Protein AF-A0A0J8GTL9-F1 (afdb_monomer)

Structure (mmCIF, N/CA/C/O backbone):
data_AF-A0A0J8GTL9-F1
#
_entry.id   AF-A0A0J8GTL9-F1
#
loop_
_atom_site.group_PDB
_atom_site.id
_atom_site.type_symbol
_atom_site.label_atom_id
_atom_site.label_alt_id
_atom_site.label_comp_id
_atom_site.label_asym_id
_atom_site.label_entity_id
_atom_site.label_seq_id
_atom_site.pdbx_PDB_ins_code
_atom_site.Cartn_x
_atom_site.Cartn_y
_atom_site.Cartn_z
_atom_site.occupancy
_atom_site.B_iso_or_equiv
_atom_site.auth_seq_id
_atom_site.auth_comp_id
_atom_site.auth_asym_id
_atom_site.auth_atom_id
_atom_site.pdbx_PDB_model_num
ATOM 1 N N . MET A 1 1 ? 1.901 17.780 -1.922 1.00 57.28 1 MET A N 1
ATOM 2 C CA . MET A 1 1 ? 1.366 17.974 -3.283 1.00 57.28 1 MET A CA 1
ATOM 3 C C . MET A 1 1 ? 2.260 17.169 -4.207 1.00 57.28 1 MET A C 1
ATOM 5 O O . MET A 1 1 ? 3.467 17.187 -4.002 1.00 57.28 1 MET A O 1
ATOM 9 N N . LEU A 1 2 ? 1.683 16.348 -5.083 1.00 71.12 2 LEU A N 1
ATOM 10 C CA . LEU A 1 2 ? 2.435 15.637 -6.118 1.00 71.12 2 LEU A CA 1
ATOM 11 C C . LEU A 1 2 ? 2.251 16.436 -7.405 1.00 71.12 2 LEU A C 1
ATOM 13 O O . LEU A 1 2 ? 1.396 16.102 -8.219 1.00 71.12 2 LEU A O 1
ATOM 17 N N . ASP A 1 3 ? 3.004 17.523 -7.543 1.00 82.00 3 ASP A N 1
ATOM 18 C CA . ASP A 1 3 ? 3.075 18.315 -8.773 1.00 82.00 3 ASP A CA 1
ATOM 19 C C . ASP A 1 3 ? 3.922 17.559 -9.807 1.00 82.00 3 ASP A C 1
ATOM 21 O O . ASP A 1 3 ? 5.001 17.996 -10.181 1.00 82.00 3 ASP A O 1
ATOM 25 N N . ILE A 1 4 ? 3.470 16.360 -10.190 1.00 87.81 4 ILE A N 1
ATOM 26 C CA . ILE A 1 4 ? 4.142 15.496 -11.162 1.00 87.81 4 ILE A CA 1
ATOM 27 C C . ILE A 1 4 ? 3.283 15.468 -12.425 1.00 87.81 4 ILE A C 1
ATOM 29 O O . ILE A 1 4 ? 2.184 14.905 -12.444 1.00 87.81 4 ILE A O 1
ATOM 33 N N . GLY A 1 5 ? 3.784 16.086 -13.486 1.00 92.75 5 GLY A N 1
ATOM 34 C CA . GLY A 1 5 ? 3.182 16.081 -14.808 1.00 92.75 5 GLY A CA 1
ATOM 35 C C . GLY A 1 5 ? 3.334 14.740 -15.528 1.00 92.75 5 GLY A C 1
ATOM 36 O O . GLY A 1 5 ? 4.133 13.875 -15.163 1.00 92.75 5 GLY A O 1
ATOM 37 N N . PHE A 1 6 ? 2.582 14.577 -16.620 1.00 94.06 6 PHE A N 1
ATOM 38 C CA . PHE A 1 6 ? 2.637 13.366 -17.447 1.00 94.06 6 PHE A CA 1
ATOM 39 C C . PHE A 1 6 ? 4.066 13.050 -17.923 1.00 94.06 6 PHE A C 1
ATOM 41 O O . PHE A 1 6 ? 4.502 11.903 -17.860 1.00 94.06 6 PHE A O 1
ATOM 48 N N . TRP A 1 7 ? 4.817 14.074 -18.338 1.00 95.62 7 TRP A N 1
ATOM 49 C CA . TRP A 1 7 ? 6.200 13.918 -18.794 1.00 95.62 7 TRP A CA 1
ATOM 50 C C . TRP A 1 7 ? 7.151 13.424 -17.701 1.00 95.62 7 TRP A C 1
ATOM 52 O O . TRP A 1 7 ? 7.999 12.574 -17.965 1.00 95.62 7 TRP A O 1
ATOM 62 N N . GLU A 1 8 ? 6.990 13.895 -16.467 1.00 93.81 8 GLU A N 1
ATOM 63 C CA . GLU A 1 8 ? 7.823 13.471 -15.340 1.00 93.81 8 GLU A CA 1
ATOM 64 C C . GLU A 1 8 ? 7.536 12.015 -14.958 1.00 93.81 8 GLU A C 1
ATOM 66 O O . GLU A 1 8 ? 8.470 11.248 -14.720 1.00 93.81 8 GLU A O 1
ATOM 71 N N . LEU A 1 9 ? 6.268 11.585 -15.006 1.00 94.00 9 LEU A N 1
ATOM 72 C CA . LEU A 1 9 ? 5.914 10.176 -14.812 1.00 94.00 9 LEU A CA 1
ATOM 73 C C . LEU A 1 9 ? 6.558 9.263 -15.858 1.00 94.00 9 LEU A C 1
ATOM 75 O O . LEU A 1 9 ? 7.035 8.184 -15.506 1.00 94.00 9 LEU A O 1
ATOM 79 N N . VAL A 1 10 ? 6.599 9.682 -17.125 1.00 95.38 10 VAL A N 1
ATOM 80 C CA . VAL A 1 10 ? 7.253 8.910 -18.193 1.00 95.38 10 VAL A CA 1
ATOM 81 C C . VAL A 1 10 ? 8.750 8.772 -17.922 1.00 95.38 10 VAL A C 1
ATOM 83 O O . VAL A 1 10 ? 9.282 7.668 -18.027 1.00 95.38 10 VAL A O 1
ATOM 86 N N . ILE A 1 11 ? 9.427 9.850 -17.516 1.00 95.81 11 ILE A N 1
ATOM 87 C CA . ILE A 1 11 ? 10.858 9.810 -17.174 1.00 95.81 11 ILE A CA 1
ATOM 88 C C . ILE A 1 11 ? 11.103 8.845 -16.009 1.00 95.81 11 ILE A C 1
ATOM 90 O O . ILE A 1 11 ? 11.976 7.979 -16.098 1.00 95.81 11 ILE A O 1
ATOM 94 N N . ILE A 1 12 ? 10.305 8.936 -14.942 1.00 93.75 12 ILE A N 1
ATOM 95 C CA . ILE A 1 12 ? 10.404 8.034 -13.787 1.00 93.75 12 ILE A CA 1
ATOM 96 C C . ILE A 1 12 ? 10.149 6.583 -14.208 1.00 93.75 12 ILE A C 1
ATOM 98 O O . ILE A 1 12 ? 10.871 5.688 -13.772 1.00 93.75 12 ILE A O 1
ATOM 102 N N . ALA A 1 13 ? 9.166 6.337 -15.078 1.00 93.25 13 ALA A N 1
ATOM 103 C CA . ALA A 1 13 ? 8.879 5.004 -15.594 1.00 93.25 13 ALA A CA 1
ATOM 104 C C . ALA A 1 13 ? 10.073 4.441 -16.373 1.00 93.25 13 ALA A C 1
ATOM 106 O O . ALA A 1 13 ? 10.480 3.312 -16.115 1.00 93.25 13 ALA A O 1
ATOM 107 N N . VAL A 1 14 ? 10.688 5.224 -17.261 1.00 95.62 14 VAL A N 1
ATOM 108 C CA . VAL A 1 14 ? 11.889 4.801 -17.998 1.00 95.62 14 VAL A CA 1
ATOM 109 C C . VAL A 1 14 ? 13.038 4.491 -17.039 1.00 95.62 14 VAL A C 1
ATOM 111 O O . VAL A 1 14 ? 13.643 3.426 -17.146 1.00 95.62 14 VAL A O 1
ATOM 114 N N . LEU A 1 15 ? 13.306 5.359 -16.060 1.00 95.25 15 LEU A N 1
ATOM 115 C CA . LEU A 1 15 ? 14.345 5.115 -15.055 1.00 95.25 15 LEU A CA 1
ATOM 116 C C . LEU A 1 15 ? 14.070 3.838 -14.254 1.00 95.25 15 LEU A C 1
ATOM 118 O O . LEU A 1 15 ? 14.971 3.021 -14.067 1.00 95.25 15 LEU A O 1
ATOM 122 N N . ALA A 1 16 ? 12.826 3.620 -13.832 1.00 93.81 16 ALA A N 1
ATOM 123 C CA . ALA A 1 16 ? 12.429 2.409 -13.127 1.00 93.81 16 ALA A CA 1
ATOM 124 C C . ALA A 1 16 ? 12.628 1.154 -13.992 1.00 93.81 16 ALA A C 1
ATOM 126 O O . ALA A 1 16 ? 13.102 0.137 -13.488 1.00 93.81 16 ALA A O 1
ATOM 127 N N . LEU A 1 17 ? 12.322 1.223 -15.293 1.00 94.81 17 LEU A N 1
ATOM 128 C CA . LEU A 1 17 ? 12.566 0.128 -16.235 1.00 94.81 17 LEU A CA 1
ATOM 129 C C . LEU A 1 17 ? 14.061 -0.151 -16.419 1.00 94.81 17 LEU A C 1
ATOM 131 O O . LEU A 1 17 ? 14.431 -1.313 -16.539 1.00 94.81 17 LEU A O 1
ATOM 135 N N . VAL A 1 18 ? 14.919 0.871 -16.419 1.00 95.38 18 VAL A N 1
ATOM 136 C CA . VAL A 1 18 ? 16.378 0.695 -16.543 1.00 95.38 18 VAL A CA 1
ATOM 137 C C . VAL A 1 18 ? 16.983 0.114 -15.263 1.00 95.38 18 VAL A C 1
ATOM 139 O O . VAL A 1 18 ? 17.784 -0.812 -15.332 1.00 95.38 18 VAL A O 1
ATOM 142 N N . VAL A 1 19 ? 16.593 0.630 -14.095 1.00 94.56 19 VAL A 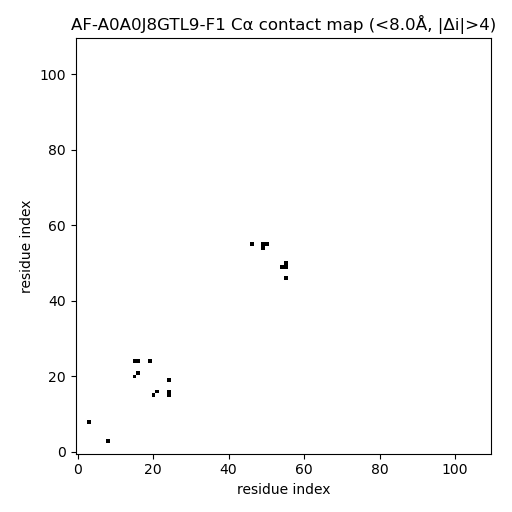N 1
ATOM 143 C CA . VAL A 1 19 ? 17.162 0.230 -12.796 1.00 94.56 19 VAL A CA 1
ATOM 144 C C . VAL A 1 19 ? 16.687 -1.157 -12.377 1.00 94.56 19 VAL A C 1
ATOM 146 O O . VAL A 1 19 ? 17.484 -2.001 -11.973 1.00 94.56 19 VAL A O 1
ATOM 149 N N . LEU A 1 20 ? 15.376 -1.388 -12.436 1.00 91.19 20 LEU A N 1
ATOM 150 C CA . LEU A 1 20 ? 14.769 -2.633 -11.973 1.00 91.19 20 LEU A CA 1
ATOM 151 C C . LEU A 1 20 ? 14.680 -3.670 -13.097 1.00 91.19 20 LEU A C 1
ATOM 153 O O . LEU A 1 20 ? 14.722 -4.869 -12.829 1.00 91.19 20 LEU A O 1
ATOM 157 N N . GLY A 1 21 ? 14.575 -3.224 -14.347 1.00 93.38 21 GLY A N 1
ATOM 158 C CA . GLY A 1 21 ? 14.318 -4.065 -15.509 1.00 93.38 21 GLY A CA 1
ATOM 159 C C . GLY A 1 21 ? 12.826 -4.098 -15.879 1.00 93.38 21 GLY A C 1
ATOM 160 O O . GLY A 1 21 ? 11.967 -4.150 -14.987 1.00 93.38 21 GLY A O 1
ATOM 161 N N . PRO A 1 22 ? 12.487 -4.148 -17.182 1.00 91.19 22 PRO A N 1
ATOM 162 C CA . PRO A 1 22 ? 11.101 -4.158 -17.657 1.00 91.19 22 PRO A CA 1
ATOM 163 C C . PRO A 1 22 ? 10.303 -5.383 -17.210 1.00 91.19 22 PRO A C 1
ATOM 165 O O . PRO A 1 22 ? 9.094 -5.297 -17.016 1.00 91.19 22 PRO A O 1
ATOM 168 N N . GLU A 1 23 ? 10.970 -6.511 -16.980 1.00 92.69 23 GLU A N 1
ATOM 169 C CA . GLU A 1 23 ? 10.317 -7.739 -16.520 1.00 92.69 23 GLU A CA 1
ATOM 170 C C . GLU A 1 23 ? 10.074 -7.753 -15.003 1.00 92.69 23 GLU A C 1
ATOM 172 O O . GLU A 1 23 ? 9.126 -8.376 -14.517 1.00 92.69 23 GLU A O 1
ATOM 177 N N . ARG A 1 24 ? 10.904 -7.043 -14.228 1.00 91.88 24 ARG A N 1
ATOM 178 C CA . ARG A 1 24 ? 10.871 -7.090 -12.758 1.00 91.88 24 ARG A CA 1
ATOM 179 C C . ARG A 1 24 ? 9.978 -6.015 -12.148 1.00 91.88 24 ARG A C 1
ATOM 181 O O . ARG A 1 24 ? 9.353 -6.282 -11.123 1.00 91.88 24 ARG A O 1
ATOM 188 N N . LEU A 1 25 ? 9.846 -4.854 -12.793 1.00 93.19 25 LEU A N 1
ATOM 189 C CA . LEU A 1 25 ? 8.917 -3.791 -12.388 1.00 93.19 25 LEU A CA 1
ATOM 190 C C . LEU A 1 25 ? 7.468 -4.293 -12.218 1.00 93.19 25 LEU A C 1
ATOM 192 O O . LEU A 1 25 ? 6.916 -4.133 -11.122 1.00 93.19 25 LEU A O 1
ATOM 196 N N . PRO A 1 26 ? 6.843 -4.964 -13.209 1.00 90.56 26 PRO A N 1
ATOM 197 C CA . PRO A 1 26 ? 5.475 -5.457 -13.055 1.00 90.56 26 PRO A CA 1
ATOM 198 C C . PRO A 1 26 ? 5.363 -6.540 -11.976 1.00 90.56 26 PRO A C 1
ATOM 200 O O . PRO A 1 26 ? 4.352 -6.609 -11.279 1.00 90.56 26 PRO A O 1
ATOM 203 N N . SER A 1 27 ? 6.394 -7.370 -11.797 1.00 93.19 27 SER A N 1
ATOM 204 C CA . SER A 1 27 ? 6.419 -8.396 -10.750 1.00 93.19 27 SER A CA 1
ATOM 205 C C . SER A 1 27 ? 6.480 -7.782 -9.342 1.00 93.19 27 SER A C 1
ATOM 207 O O . SER A 1 27 ? 5.715 -8.173 -8.454 1.00 93.19 27 SER A O 1
ATOM 209 N N . ALA A 1 28 ? 7.314 -6.756 -9.145 1.00 92.88 28 ALA A N 1
ATOM 210 C CA . ALA A 1 28 ? 7.423 -6.024 -7.883 1.00 92.88 28 ALA A CA 1
ATOM 211 C C . ALA A 1 28 ? 6.113 -5.300 -7.531 1.00 92.88 28 ALA A C 1
ATOM 213 O O . ALA A 1 28 ? 5.597 -5.458 -6.422 1.00 92.88 28 ALA A O 1
ATOM 214 N N . ALA A 1 29 ? 5.516 -4.595 -8.498 1.00 94.06 29 ALA A N 1
ATOM 215 C CA . ALA A 1 29 ? 4.222 -3.938 -8.322 1.00 94.06 29 ALA A CA 1
ATOM 216 C C . ALA A 1 29 ? 3.116 -4.938 -7.946 1.00 94.06 29 ALA A C 1
ATOM 218 O O . ALA A 1 29 ? 2.358 -4.699 -7.005 1.00 94.06 29 ALA A O 1
ATOM 219 N N . ARG A 1 30 ? 3.054 -6.096 -8.621 1.00 95.25 30 ARG A N 1
ATOM 220 C CA . ARG A 1 30 ? 2.101 -7.174 -8.295 1.00 95.25 30 ARG A CA 1
ATOM 221 C C . ARG A 1 30 ? 2.317 -7.735 -6.894 1.00 95.25 30 ARG A C 1
ATOM 223 O O . ARG A 1 30 ? 1.342 -8.013 -6.203 1.00 95.25 30 ARG A O 1
ATOM 230 N N . SER A 1 31 ? 3.568 -7.887 -6.471 1.00 95.12 31 SER A N 1
ATOM 231 C CA . SER A 1 31 ? 3.915 -8.422 -5.151 1.00 95.12 31 SER A CA 1
ATOM 232 C C . SER A 1 31 ? 3.458 -7.483 -4.036 1.00 95.12 31 SER A C 1
ATOM 234 O O . SER A 1 31 ? 2.761 -7.910 -3.116 1.00 95.12 31 SER A O 1
ATOM 236 N N . ILE A 1 32 ? 3.749 -6.187 -4.170 1.00 95.88 32 ILE A N 1
ATOM 237 C CA . ILE A 1 32 ? 3.286 -5.154 -3.233 1.00 95.88 32 ILE A CA 1
ATOM 238 C C . ILE A 1 32 ? 1.755 -5.084 -3.236 1.00 95.88 32 ILE A C 1
ATOM 240 O O . ILE A 1 32 ? 1.130 -5.115 -2.176 1.00 95.88 32 ILE A O 1
ATOM 244 N N . ALA A 1 33 ? 1.136 -5.063 -4.419 1.00 95.44 33 ALA A N 1
ATOM 245 C CA . ALA A 1 33 ? -0.317 -5.022 -4.551 1.00 95.44 33 ALA A CA 1
ATOM 246 C C . ALA A 1 33 ? -0.992 -6.241 -3.905 1.00 95.44 33 ALA A C 1
ATOM 248 O O . ALA A 1 33 ? -2.019 -6.089 -3.243 1.00 95.44 33 ALA A O 1
ATOM 249 N N . LYS A 1 34 ? -0.411 -7.439 -4.044 1.00 96.06 34 LYS A N 1
ATOM 250 C CA . LYS A 1 34 ? -0.901 -8.666 -3.403 1.00 96.06 34 LYS A CA 1
ATOM 251 C C . LYS A 1 34 ? -0.833 -8.553 -1.883 1.00 96.06 34 LYS A C 1
ATOM 253 O O . LYS A 1 34 ? -1.824 -8.844 -1.222 1.00 96.06 34 LYS A O 1
ATOM 258 N N . THR A 1 35 ? 0.281 -8.079 -1.330 1.00 95.94 35 THR A N 1
ATOM 259 C CA . THR A 1 35 ? 0.433 -7.885 0.121 1.00 95.94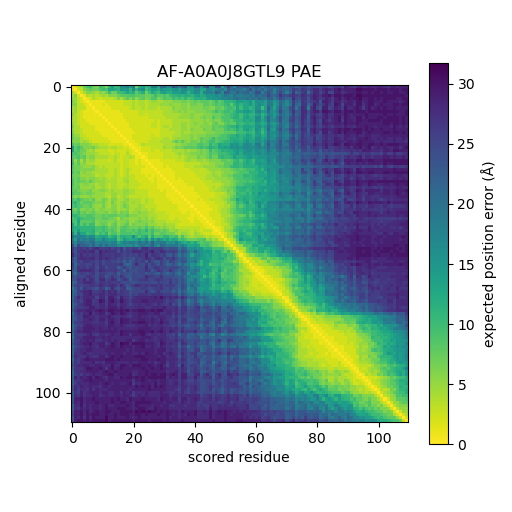 35 THR A CA 1
ATOM 260 C C . THR A 1 35 ? -0.574 -6.874 0.659 1.00 95.94 35 THR A C 1
ATOM 262 O O . THR A 1 35 ? -1.294 -7.175 1.609 1.00 95.94 35 THR A O 1
ATOM 265 N N . VAL A 1 36 ? -0.708 -5.711 0.014 1.00 96.38 36 VAL A N 1
ATOM 266 C CA . VAL A 1 36 ? -1.692 -4.688 0.407 1.00 96.38 36 VAL A CA 1
ATOM 267 C C . VAL A 1 36 ? -3.118 -5.227 0.298 1.00 96.38 36 VAL A C 1
ATOM 269 O O . VAL A 1 36 ? -3.937 -5.002 1.190 1.00 96.38 36 VAL A O 1
ATOM 272 N N . ARG A 1 37 ? -3.431 -5.972 -0.768 1.00 95.38 37 ARG A N 1
ATOM 273 C CA . ARG A 1 37 ? -4.756 -6.569 -0.957 1.00 95.38 37 ARG A CA 1
ATOM 274 C C . ARG A 1 37 ? -5.070 -7.611 0.110 1.00 95.38 37 ARG A C 1
ATOM 276 O O . ARG A 1 37 ? -6.176 -7.587 0.640 1.00 95.38 37 ARG A O 1
ATOM 283 N N . ASN A 1 38 ? -4.109 -8.464 0.448 1.00 95.00 38 ASN A N 1
ATOM 284 C CA . ASN A 1 38 ? -4.261 -9.465 1.497 1.00 95.00 38 ASN A CA 1
ATOM 285 C C . ASN A 1 38 ? -4.477 -8.796 2.857 1.00 95.00 38 ASN A C 1
ATOM 287 O O . ASN A 1 38 ? -5.437 -9.127 3.538 1.00 95.00 38 ASN A O 1
ATOM 291 N N . LEU A 1 39 ? -3.666 -7.794 3.210 1.00 94.94 39 LEU A N 1
ATOM 292 C CA . LEU A 1 39 ? -3.836 -7.028 4.450 1.00 94.94 39 LEU A CA 1
ATOM 293 C C . LEU A 1 39 ? -5.207 -6.346 4.515 1.00 94.94 39 LEU A C 1
ATOM 295 O O . LEU A 1 39 ? -5.888 -6.417 5.536 1.00 94.94 39 LEU A O 1
ATOM 299 N N . LYS A 1 40 ? -5.646 -5.731 3.411 1.00 93.50 40 LYS A N 1
ATOM 300 C CA . LYS A 1 40 ? -6.978 -5.122 3.309 1.00 93.50 40 LYS A CA 1
ATOM 301 C C . LYS A 1 40 ? -8.088 -6.160 3.483 1.00 93.50 40 LYS A C 1
ATOM 303 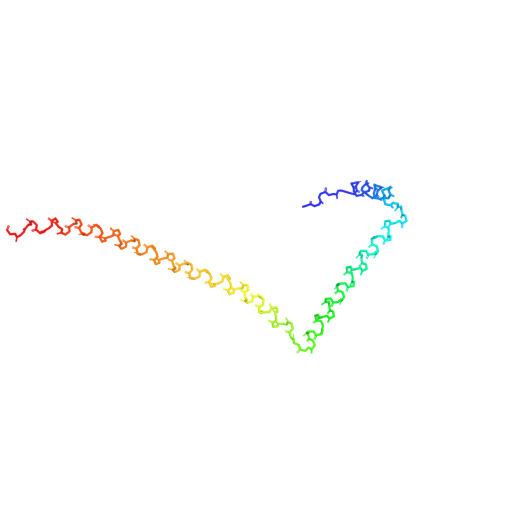O O . LYS A 1 40 ? -9.072 -5.880 4.159 1.00 93.50 40 LYS A O 1
ATOM 308 N N . GLN A 1 41 ? -7.943 -7.343 2.888 1.00 91.69 41 GLN A N 1
ATOM 309 C CA . GLN A 1 41 ? -8.916 -8.427 3.005 1.00 91.69 41 GLN A CA 1
ATOM 310 C C . GLN A 1 41 ? -8.965 -8.985 4.429 1.00 91.69 41 GLN A C 1
ATOM 312 O O . GLN A 1 41 ? -10.053 -9.114 4.976 1.00 91.69 41 GLN A O 1
ATOM 317 N N . THR A 1 42 ? -7.818 -9.215 5.066 1.00 90.75 42 THR A N 1
ATOM 318 C CA . THR A 1 42 ? -7.743 -9.623 6.474 1.00 90.75 42 THR A CA 1
ATOM 319 C C . THR A 1 42 ? -8.385 -8.578 7.384 1.00 90.75 42 THR A C 1
ATOM 321 O O . THR A 1 42 ? -9.223 -8.924 8.207 1.00 90.75 42 THR A O 1
ATOM 324 N N . ALA A 1 43 ? -8.089 -7.289 7.194 1.00 89.19 43 ALA A N 1
ATOM 325 C CA . ALA A 1 43 ? -8.725 -6.214 7.957 1.00 89.19 43 ALA A CA 1
ATOM 326 C C . ALA A 1 43 ? -10.249 -6.162 7.746 1.00 89.19 43 ALA A C 1
ATOM 328 O O . ALA A 1 43 ? -10.993 -5.877 8.682 1.00 89.19 43 ALA A O 1
ATOM 329 N N . ASN A 1 44 ? -10.725 -6.441 6.531 1.00 87.12 44 ASN A N 1
ATOM 330 C CA . ASN A 1 44 ? -12.154 -6.506 6.232 1.00 87.12 44 ASN A CA 1
ATOM 331 C C . ASN A 1 44 ? -12.827 -7.737 6.853 1.00 87.12 44 ASN A C 1
ATOM 333 O O . ASN A 1 44 ? -13.940 -7.609 7.349 1.00 87.12 44 ASN A O 1
ATOM 337 N N . ASN A 1 45 ? -12.162 -8.892 6.865 1.00 85.19 45 ASN A N 1
ATOM 338 C CA . ASN A 1 45 ? -12.677 -10.115 7.482 1.00 85.19 45 ASN A CA 1
ATOM 339 C C . ASN A 1 45 ? -12.758 -9.966 9.003 1.00 85.19 45 ASN A C 1
ATOM 341 O O . ASN A 1 45 ? -13.815 -10.207 9.565 1.00 85.19 45 ASN A O 1
ATOM 345 N N . LEU A 1 46 ? -11.714 -9.432 9.647 1.00 81.81 46 LEU A N 1
ATOM 346 C CA . LEU A 1 46 ? -11.734 -9.110 11.079 1.00 81.81 46 LEU A CA 1
ATOM 347 C C . LEU A 1 46 ? -12.846 -8.112 11.413 1.00 81.81 46 LEU A C 1
ATOM 349 O O . LEU A 1 46 ? -13.575 -8.298 12.378 1.00 81.81 46 LEU A O 1
ATOM 353 N N . LYS A 1 47 ? -13.033 -7.071 10.588 1.00 76.56 47 LYS A N 1
ATOM 354 C CA . LYS A 1 47 ? -14.184 -6.168 10.724 1.00 76.56 47 LYS A CA 1
ATOM 355 C C . LYS A 1 47 ? -15.507 -6.906 10.557 1.00 76.56 47 LYS A C 1
ATOM 357 O O . LYS A 1 47 ? -16.450 -6.561 11.251 1.00 76.56 47 LYS A O 1
ATOM 362 N N . SER A 1 48 ? -15.610 -7.848 9.626 1.00 78.75 48 SER A N 1
ATOM 363 C CA . SER A 1 48 ? -16.839 -8.600 9.362 1.00 78.75 48 SER A CA 1
ATOM 364 C C . SER A 1 48 ? -17.168 -9.574 10.491 1.00 78.75 48 SER A C 1
ATOM 366 O O . SER A 1 48 ? -18.326 -9.663 10.869 1.00 78.75 48 SER A O 1
ATOM 368 N N . GLU A 1 49 ? -16.171 -10.254 11.053 1.00 70.06 49 GLU A N 1
ATOM 369 C CA . GLU A 1 49 ? -16.302 -11.166 12.196 1.00 70.06 49 GLU A CA 1
ATOM 370 C C . GLU A 1 49 ? -16.625 -10.388 13.477 1.00 70.06 49 GLU A C 1
ATOM 372 O O . GLU A 1 49 ? -17.600 -10.700 14.155 1.00 70.06 49 GLU A O 1
ATOM 377 N N . LEU A 1 50 ? -15.925 -9.274 13.731 1.00 61.72 50 LEU A N 1
ATOM 378 C CA . LEU A 1 50 ? -16.280 -8.348 14.809 1.00 61.72 50 LEU A CA 1
ATOM 379 C C . LEU A 1 50 ? -17.683 -7.763 14.606 1.00 61.72 50 LEU A C 1
ATOM 381 O O . LEU A 1 50 ? -18.412 -7.615 15.569 1.00 61.72 50 LEU A O 1
ATOM 385 N N . ASN A 1 51 ? -18.115 -7.479 13.374 1.00 63.88 51 ASN A N 1
ATOM 386 C CA . ASN A 1 51 ? -19.489 -7.039 13.098 1.00 63.88 51 ASN A CA 1
ATOM 387 C C . ASN A 1 51 ? -20.538 -8.139 13.280 1.00 63.88 51 ASN A C 1
ATOM 389 O O . ASN A 1 51 ? -21.692 -7.816 13.558 1.00 63.88 51 ASN A O 1
ATOM 393 N N . HIS A 1 52 ? -20.164 -9.403 13.084 1.00 62.41 52 HIS A N 1
ATOM 394 C CA . HIS A 1 52 ? -21.084 -10.529 13.183 1.00 62.41 52 HIS A CA 1
ATOM 395 C C . HIS A 1 52 ? -21.375 -10.911 14.641 1.00 62.41 52 HIS A C 1
ATOM 397 O O . HIS A 1 52 ? -22.437 -11.464 14.906 1.00 62.41 52 HIS A O 1
ATOM 403 N N . GLU A 1 53 ? -20.500 -10.538 15.584 1.00 56.31 53 GLU A N 1
ATOM 404 C CA . GLU A 1 53 ? -20.666 -10.861 17.010 1.00 56.31 53 GLU A CA 1
ATOM 405 C C . GLU A 1 53 ? -20.714 -9.623 17.936 1.00 56.31 53 GLU A C 1
ATOM 407 O O . GLU A 1 53 ? -21.416 -9.636 18.943 1.00 56.31 53 GLU A O 1
ATOM 412 N N . LEU A 1 54 ? -20.073 -8.502 17.577 1.00 54.03 54 LEU A N 1
ATOM 413 C CA . LEU A 1 54 ? -20.049 -7.245 18.344 1.00 54.03 54 LEU A CA 1
ATOM 414 C C . LEU A 1 54 ? -20.008 -6.001 17.430 1.00 54.03 54 LEU A C 1
ATOM 416 O O . LEU A 1 54 ? -18.977 -5.366 17.213 1.00 54.03 54 LEU A O 1
ATOM 420 N N . ARG A 1 55 ? -21.181 -5.634 16.904 1.00 59.84 55 ARG A N 1
ATOM 421 C CA . ARG A 1 55 ? -21.640 -4.257 16.623 1.00 59.84 55 ARG A CA 1
ATOM 422 C C . ARG A 1 55 ? -20.526 -3.192 16.510 1.00 59.84 55 ARG A C 1
ATOM 424 O O . ARG A 1 55 ? -20.356 -2.361 17.397 1.00 59.84 55 ARG A O 1
ATOM 431 N N . VAL A 1 56 ? -19.841 -3.101 15.364 1.00 57.75 56 VAL A N 1
ATOM 432 C CA . VAL A 1 56 ? -18.811 -2.060 15.095 1.00 57.75 56 VAL A CA 1
ATOM 433 C C . VAL A 1 56 ? -19.379 -0.629 15.134 1.00 57.75 56 VAL A C 1
ATOM 435 O O . VAL A 1 56 ? -18.629 0.342 15.225 1.00 57.75 56 VAL A O 1
ATOM 438 N N . SER A 1 57 ? -20.707 -0.477 15.170 1.00 58.56 57 SER A N 1
ATOM 439 C CA . SER A 1 57 ? -21.357 0.787 15.528 1.00 58.56 57 SER A CA 1
ATOM 440 C C . SER A 1 57 ? -20.949 1.293 16.918 1.00 58.56 57 SER A C 1
ATOM 442 O O . SER A 1 57 ? -20.877 2.503 17.098 1.00 58.56 57 SER A O 1
ATOM 444 N N . GLU A 1 58 ? -20.657 0.418 17.883 1.00 58.50 58 GLU A N 1
ATOM 445 C CA . GLU A 1 58 ? -20.306 0.817 19.251 1.00 58.50 58 GLU A CA 1
ATOM 446 C C . GLU A 1 58 ? -18.841 1.235 19.376 1.00 58.50 58 GLU A C 1
ATOM 448 O O . GLU A 1 58 ? -18.573 2.250 20.000 1.00 58.50 58 GLU A O 1
ATOM 453 N N . LEU A 1 59 ? -17.888 0.553 18.731 1.00 60.19 59 LEU A N 1
ATOM 454 C CA . LEU A 1 59 ? -16.476 0.970 18.768 1.00 60.19 59 LEU A CA 1
ATOM 455 C C . LEU A 1 59 ? -16.240 2.269 17.994 1.00 60.19 59 LEU A C 1
ATOM 457 O O . LEU A 1 59 ? -15.460 3.117 18.420 1.00 60.19 59 LEU A O 1
ATOM 461 N N . HIS 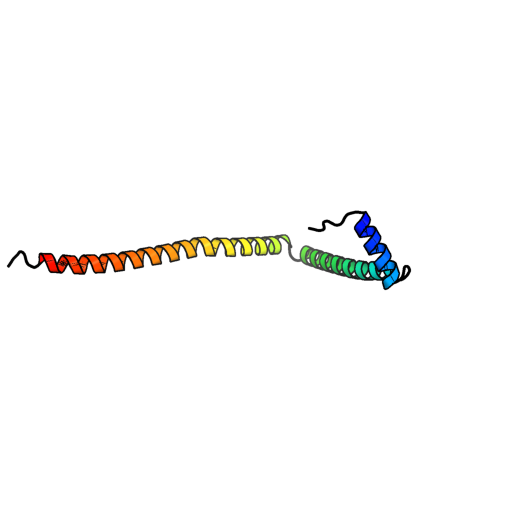A 1 60 ? -16.938 2.461 16.872 1.00 62.25 60 HIS A N 1
ATOM 462 C CA . HIS A 1 60 ? -16.853 3.716 16.129 1.00 62.25 60 HIS A CA 1
ATOM 463 C C . HIS A 1 60 ? -17.515 4.873 16.894 1.00 62.25 60 HIS A C 1
ATOM 465 O O . HIS A 1 60 ? -17.006 5.993 16.865 1.00 62.25 60 HIS A O 1
ATOM 471 N N . GLN A 1 61 ? -18.608 4.611 17.623 1.00 63.00 61 GLN A N 1
ATOM 472 C CA . GLN A 1 61 ? -19.212 5.590 18.529 1.00 63.00 61 GLN A CA 1
ATOM 473 C C . GLN A 1 61 ? -18.319 5.870 19.737 1.00 63.00 61 GLN A C 1
ATOM 475 O O . GLN A 1 61 ? -18.104 7.035 20.026 1.00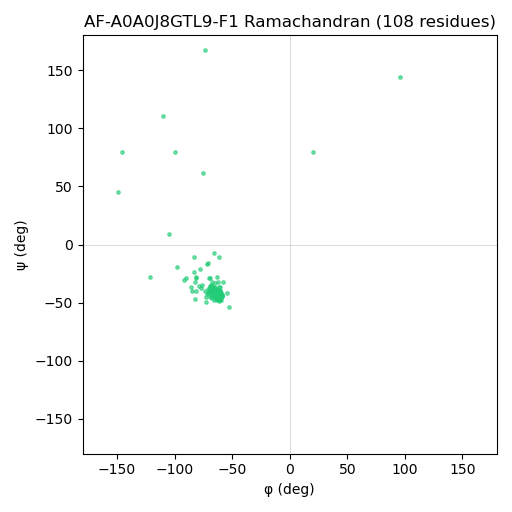 63.00 61 GLN A O 1
ATOM 480 N N . GLN A 1 62 ? -17.719 4.860 20.368 1.00 61.09 62 GLN A N 1
ATOM 481 C CA . GLN A 1 62 ? -16.825 5.026 21.517 1.00 61.09 62 GLN A CA 1
ATOM 482 C C . GLN A 1 62 ? -15.531 5.754 21.150 1.00 61.09 62 GLN A C 1
ATOM 484 O O . GLN A 1 62 ? -15.106 6.619 21.904 1.00 61.09 62 GLN A O 1
ATOM 489 N N . LEU A 1 63 ? -14.931 5.484 19.985 1.00 64.06 63 LEU A N 1
ATOM 490 C CA . LEU A 1 63 ? -13.774 6.248 19.499 1.00 64.06 63 LEU A CA 1
ATOM 491 C C . LEU A 1 63 ? -14.154 7.708 19.226 1.00 64.06 63 LEU A C 1
ATOM 493 O O . LEU A 1 63 ? -13.461 8.614 19.676 1.00 64.06 63 LEU A O 1
ATOM 497 N N . LYS A 1 64 ? -15.298 7.944 18.571 1.00 69.50 64 LYS A N 1
ATOM 498 C CA . LYS A 1 64 ? -15.817 9.294 18.299 1.00 69.50 64 LYS A CA 1
ATOM 499 C C . LYS A 1 64 ? -16.243 10.036 19.572 1.00 69.50 64 LYS A C 1
ATOM 501 O O . LYS A 1 64 ? -16.154 11.258 19.644 1.00 69.50 64 LYS A O 1
ATOM 506 N N . GLU A 1 65 ? -16.732 9.317 20.573 1.00 66.00 65 GLU A N 1
ATOM 507 C CA . GLU A 1 65 ? -17.175 9.852 21.858 1.00 66.00 65 GLU A CA 1
ATOM 508 C C . GLU A 1 65 ? -15.999 10.068 22.816 1.00 66.00 65 GLU A C 1
ATOM 510 O O . GLU A 1 65 ? -16.017 11.042 23.555 1.00 66.00 65 GLU A O 1
ATOM 515 N N . ALA A 1 66 ? -14.948 9.247 22.758 1.00 67.75 66 ALA A N 1
ATOM 516 C CA . ALA A 1 66 ? -13.682 9.471 23.456 1.00 67.75 66 ALA A CA 1
ATOM 517 C C . ALA A 1 66 ? -12.914 10.658 22.859 1.00 67.75 66 ALA A C 1
ATOM 519 O O . ALA A 1 66 ? -12.419 11.493 23.609 1.00 67.75 66 ALA A O 1
ATOM 520 N N . GLU A 1 67 ? -12.889 10.791 21.530 1.00 66.31 67 GLU A N 1
ATOM 521 C CA . GLU A 1 67 ? -12.352 11.971 20.843 1.00 66.31 67 GLU A CA 1
ATOM 522 C C . GLU A 1 67 ? -13.120 13.235 21.273 1.00 66.31 67 GLU A C 1
ATOM 524 O O . GLU A 1 67 ? -12.522 14.221 21.703 1.00 66.31 67 GLU A O 1
ATOM 529 N N . LYS A 1 68 ? -14.461 13.186 21.282 1.00 67.75 68 LYS A N 1
ATOM 530 C CA . LYS A 1 68 ? -15.296 14.300 21.760 1.00 67.75 68 LYS A CA 1
ATOM 531 C C . LYS A 1 68 ? -15.152 14.586 23.256 1.00 67.75 68 LYS A C 1
ATOM 533 O O . LYS A 1 68 ? -15.050 15.752 23.609 1.00 67.75 68 LYS A O 1
ATOM 538 N N . LYS A 1 69 ? -15.134 13.580 24.135 1.00 66.25 69 LYS A N 1
ATOM 539 C CA . LYS A 1 69 ? -14.966 13.758 25.592 1.00 66.25 69 LYS A CA 1
ATOM 540 C C . LYS A 1 69 ? -13.563 14.248 25.943 1.00 66.25 69 LYS A C 1
ATOM 542 O O . LYS A 1 69 ? -13.435 15.064 26.849 1.00 66.25 69 LYS A O 1
ATOM 547 N N . GLY A 1 70 ? -12.543 13.817 25.201 1.00 62.94 70 GLY A N 1
ATOM 548 C CA . GLY A 1 70 ? -11.181 14.339 25.302 1.00 62.94 70 GLY A CA 1
ATOM 549 C C . GLY A 1 70 ? -11.092 15.813 24.908 1.00 62.94 70 GLY A C 1
ATOM 550 O O . GLY A 1 70 ? -10.410 16.572 25.578 1.00 62.94 70 GLY A O 1
ATOM 551 N N . MET A 1 71 ? -11.842 16.254 23.894 1.00 55.81 71 MET A N 1
ATOM 552 C CA . MET A 1 71 ? -11.894 17.672 23.505 1.00 55.81 71 MET A CA 1
ATOM 553 C C . MET A 1 71 ? -12.852 18.528 24.363 1.00 55.81 71 MET A C 1
ATOM 555 O O . MET A 1 71 ? -12.626 19.724 24.519 1.00 55.81 71 MET A O 1
ATOM 559 N N . GLN A 1 72 ? -13.920 17.953 24.929 1.00 57.94 72 GLN A N 1
ATOM 560 C CA . GLN A 1 72 ? -14.908 18.669 25.758 1.00 57.94 72 GLN A CA 1
ATOM 561 C C . GLN A 1 72 ? -14.476 18.789 27.226 1.00 57.94 72 GLN A C 1
ATOM 563 O O . GLN A 1 72 ? -14.638 19.843 27.830 1.00 57.94 72 GLN A O 1
ATOM 568 N N . GLY A 1 73 ? -13.880 17.738 27.799 1.00 57.53 73 GLY A N 1
ATOM 569 C CA . GLY A 1 73 ? -13.440 17.728 29.197 1.00 57.53 73 GLY A CA 1
ATOM 570 C C . GLY A 1 73 ? -12.212 18.596 29.477 1.00 57.53 73 GLY A C 1
ATOM 571 O O . GLY A 1 73 ? -11.957 18.912 30.638 1.00 57.53 73 GLY A O 1
ATOM 572 N N . LEU A 1 74 ? -11.476 18.978 28.429 1.00 56.69 74 LEU A N 1
ATOM 573 C CA . LEU A 1 74 ? -10.382 19.941 28.512 1.00 56.69 74 LEU A CA 1
ATOM 574 C C . LEU A 1 74 ? -10.919 21.380 28.466 1.00 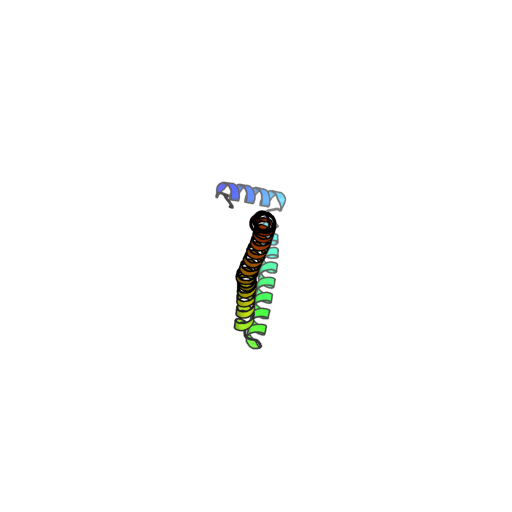56.69 74 LEU A C 1
ATOM 576 O O . LEU A 1 74 ? -10.606 22.149 29.359 1.00 56.69 74 LEU A O 1
ATOM 580 N N . ASN A 1 75 ? -11.828 21.729 27.550 1.00 63.53 75 ASN A N 1
ATOM 581 C CA . ASN A 1 75 ? -12.322 23.111 27.415 1.00 63.53 75 ASN A CA 1
ATOM 582 C C . ASN A 1 75 ? -12.997 23.686 28.676 1.00 63.53 75 ASN A C 1
ATOM 584 O O . ASN A 1 75 ? -12.724 24.826 29.046 1.00 63.53 75 ASN A O 1
ATOM 588 N N . ASP A 1 76 ? -13.869 22.928 29.347 1.00 65.88 76 ASP A N 1
ATOM 589 C CA . ASP A 1 76 ? -14.615 23.461 30.500 1.00 65.88 76 ASP A CA 1
ATOM 590 C C . ASP A 1 76 ? -13.751 23.538 31.767 1.00 65.88 76 ASP A C 1
ATOM 592 O O . ASP A 1 76 ? -13.842 24.504 32.526 1.00 65.88 76 ASP A O 1
ATOM 596 N N . LYS A 1 77 ? -12.877 22.543 31.978 1.00 63.81 77 LYS A N 1
ATOM 597 C CA . LYS A 1 77 ? -11.983 22.479 33.145 1.00 63.81 77 LYS A CA 1
ATOM 598 C C . LYS A 1 77 ? -10.796 23.429 33.028 1.00 63.81 77 LYS A C 1
ATOM 600 O O . LYS A 1 77 ? -10.359 23.980 34.034 1.00 63.81 77 LYS A O 1
ATOM 605 N N . GLU A 1 78 ? -10.287 23.628 31.818 1.00 67.56 78 GLU A N 1
ATOM 606 C CA . GLU A 1 78 ? -9.197 24.561 31.536 1.00 67.56 78 GLU A CA 1
ATOM 607 C C . GLU A 1 78 ? -9.691 26.007 31.669 1.00 67.56 78 GLU A C 1
ATOM 609 O O . GLU A 1 78 ? -9.053 26.798 32.356 1.00 67.56 78 GLU A O 1
ATOM 614 N N . ASN A 1 79 ? -10.895 26.328 31.172 1.00 70.38 79 ASN A N 1
ATOM 615 C CA . ASN A 1 79 ? -11.502 27.649 31.381 1.00 70.38 79 ASN A CA 1
ATOM 616 C C . ASN A 1 79 ? -11.834 27.935 32.854 1.00 70.38 79 ASN A C 1
ATOM 618 O O . ASN A 1 79 ? -11.630 29.059 33.310 1.00 70.38 79 ASN A O 1
ATOM 622 N N . SER A 1 80 ? -12.323 26.950 33.619 1.00 71.94 80 SER A N 1
ATOM 623 C CA . SER A 1 80 ? -12.579 27.149 35.053 1.00 71.94 80 SER A CA 1
ATOM 624 C C . SER A 1 80 ? -11.289 27.302 35.856 1.00 71.94 80 SER A C 1
ATOM 626 O O . SER A 1 80 ? -11.225 28.160 36.730 1.00 71.94 80 SER A O 1
ATOM 628 N N . ALA A 1 81 ? -10.253 26.521 35.527 1.00 77.19 81 ALA A N 1
ATOM 629 C CA . ALA A 1 81 ? -8.953 26.626 36.182 1.00 77.19 81 ALA A CA 1
ATOM 630 C C . ALA A 1 81 ? -8.281 27.973 35.877 1.00 77.19 81 ALA A C 1
ATOM 632 O O . ALA A 1 81 ? -7.755 28.608 36.783 1.00 77.19 81 ALA A O 1
ATOM 633 N N . ILE A 1 82 ? -8.351 28.453 34.630 1.00 74.94 82 ILE A N 1
ATOM 634 C CA . ILE A 1 82 ? -7.835 29.779 34.257 1.00 74.94 82 ILE A CA 1
ATOM 635 C C . ILE A 1 82 ? -8.580 30.886 35.019 1.00 74.94 82 ILE A C 1
ATOM 637 O O . ILE A 1 82 ? -7.944 31.811 35.518 1.00 74.94 82 ILE A O 1
ATOM 641 N N . LYS A 1 83 ? -9.904 30.769 35.181 1.00 82.19 83 LYS A N 1
ATOM 642 C CA . LYS A 1 83 ? -10.719 31.766 35.888 1.00 82.19 83 LYS A CA 1
ATOM 643 C C . LYS A 1 83 ? -10.453 31.804 37.399 1.00 82.19 83 LYS A C 1
ATOM 645 O O . LYS A 1 83 ? -10.374 32.885 37.968 1.00 82.19 83 LYS A 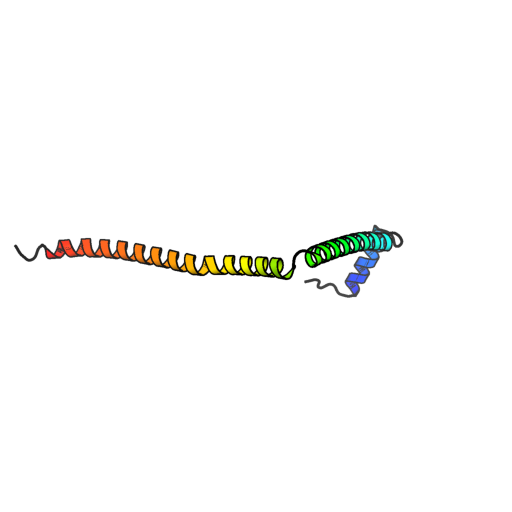O 1
ATOM 650 N N . GLU A 1 84 ? -10.269 30.647 38.034 1.00 78.94 84 GLU A N 1
ATOM 651 C CA . GLU A 1 84 ? -9.924 30.546 39.462 1.00 78.94 84 GLU A CA 1
ATOM 652 C C . GLU A 1 84 ? -8.514 31.091 39.743 1.00 78.94 84 GLU A C 1
ATOM 654 O O . GLU A 1 84 ? -8.299 31.793 40.730 1.00 78.94 84 GLU A O 1
ATOM 659 N N . LEU A 1 85 ? -7.564 30.845 38.833 1.00 80.56 85 LEU A N 1
ATOM 660 C CA . LEU A 1 85 ? -6.225 31.433 38.904 1.00 80.56 85 LEU A CA 1
ATOM 661 C C . LEU A 1 85 ? -6.256 32.961 38.737 1.00 80.56 85 LEU A C 1
ATOM 663 O O . LEU A 1 85 ? -5.524 33.662 39.435 1.00 80.56 85 LEU A O 1
ATOM 667 N N . GLU A 1 86 ? -7.099 33.482 37.842 1.00 81.56 86 GLU A N 1
ATOM 668 C CA . GLU A 1 86 ? -7.279 34.926 37.642 1.00 81.56 86 GLU A CA 1
ATOM 669 C C . GLU A 1 86 ? -7.921 35.599 38.869 1.00 81.56 86 GLU A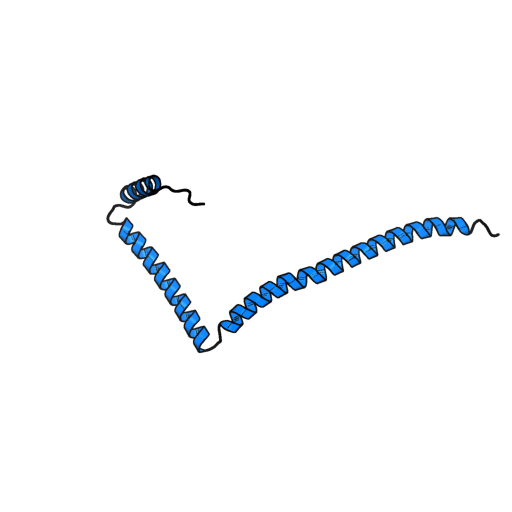 C 1
ATOM 671 O O . GLU A 1 86 ? -7.482 36.670 39.291 1.00 81.56 86 GLU A O 1
ATOM 676 N N . GLU A 1 87 ? -8.901 34.945 39.497 1.00 83.25 87 GLU A N 1
ATOM 677 C CA . GLU A 1 87 ? -9.602 35.443 40.686 1.00 83.25 87 GLU A CA 1
ATOM 678 C C . GLU A 1 87 ? -8.712 35.407 41.940 1.00 83.25 87 GLU A C 1
ATOM 680 O O . GLU A 1 87 ? -8.621 36.406 42.656 1.00 83.25 87 GLU A O 1
ATOM 685 N N . ALA A 1 88 ? -7.945 34.329 42.141 1.00 81.00 88 ALA A N 1
ATOM 686 C CA . ALA A 1 88 ? -6.948 34.248 43.210 1.00 81.00 88 ALA A CA 1
ATOM 687 C C . ALA A 1 88 ? -5.828 35.290 43.032 1.00 81.00 88 ALA A C 1
ATOM 689 O O . ALA A 1 88 ? -5.383 35.913 44.000 1.00 81.00 88 ALA A O 1
ATOM 690 N N . ALA A 1 89 ? -5.388 35.537 41.793 1.00 80.81 89 ALA A N 1
ATOM 691 C CA . ALA A 1 89 ? -4.420 36.594 41.503 1.00 80.81 89 ALA A CA 1
ATOM 692 C C . ALA A 1 89 ? -4.994 37.999 41.778 1.00 80.81 89 ALA A C 1
ATOM 694 O O . ALA A 1 89 ? -4.283 38.872 42.290 1.00 80.81 89 ALA A O 1
ATOM 695 N N . ALA A 1 90 ? -6.278 38.224 41.481 1.00 80.62 90 ALA A N 1
ATOM 696 C CA . ALA A 1 90 ? -6.961 39.486 41.751 1.00 80.62 90 ALA A CA 1
ATOM 697 C C . ALA A 1 90 ? -7.173 39.732 43.254 1.00 80.62 90 ALA A C 1
ATOM 699 O O . ALA A 1 90 ? -6.977 40.860 43.716 1.00 80.62 90 ALA A O 1
ATOM 700 N N . GLU A 1 91 ? -7.512 38.696 44.023 1.00 75.12 91 GLU A N 1
ATOM 701 C CA . GLU A 1 91 ? -7.671 38.774 45.478 1.00 75.12 91 GLU A CA 1
ATOM 702 C C . GLU A 1 91 ? -6.348 39.117 46.166 1.00 75.12 91 GLU A C 1
ATOM 704 O O . GLU A 1 91 ? -6.301 40.025 46.998 1.00 75.12 91 GLU A O 1
ATOM 709 N N . VAL A 1 92 ? -5.246 38.476 45.767 1.00 80.25 92 VAL A N 1
ATOM 710 C CA . VAL A 1 92 ? -3.913 38.792 46.306 1.00 80.25 92 VAL A CA 1
ATOM 711 C C . VAL A 1 92 ? -3.538 40.250 46.017 1.00 80.25 92 VAL A C 1
ATOM 713 O O . VAL A 1 92 ? -3.015 40.948 46.891 1.00 80.25 92 VAL A O 1
ATOM 716 N N . ASN A 1 93 ? -3.863 40.751 44.823 1.00 79.81 93 ASN A N 1
ATOM 717 C CA . ASN A 1 93 ? -3.618 42.148 44.465 1.00 79.81 93 ASN A CA 1
ATOM 718 C C . ASN A 1 93 ? -4.494 43.130 45.279 1.00 79.81 93 ASN A C 1
ATOM 720 O O . ASN A 1 93 ? -4.024 44.190 45.699 1.00 79.81 93 ASN A O 1
ATOM 724 N N . GLN A 1 94 ? -5.757 42.783 45.555 1.00 73.12 94 GLN A N 1
ATOM 725 C CA . GLN A 1 94 ? -6.662 43.604 46.372 1.00 73.12 94 GLN A CA 1
ATOM 726 C C . GLN A 1 94 ? -6.317 43.573 47.864 1.00 73.12 94 GLN A C 1
ATOM 728 O O . GLN A 1 94 ? -6.340 44.621 48.512 1.00 73.12 94 GLN A O 1
ATOM 733 N N . GLY A 1 95 ? -5.943 42.412 48.406 1.00 73.00 95 GLY A N 1
ATOM 734 C CA . GLY A 1 95 ? -5.482 42.269 49.786 1.00 73.00 95 GLY A CA 1
ATOM 735 C C . GLY A 1 95 ? -4.249 43.127 50.052 1.00 73.00 95 GLY A C 1
ATOM 736 O O . GLY A 1 95 ? -4.201 43.850 51.047 1.00 73.00 95 GLY A O 1
ATOM 737 N N . TYR A 1 96 ? -3.304 43.161 49.108 1.00 66.56 96 TYR A N 1
ATOM 738 C CA . TYR A 1 96 ? -2.151 44.055 49.202 1.00 66.56 96 TYR A CA 1
ATOM 739 C C . TYR A 1 96 ? -2.562 45.539 49.202 1.00 66.56 96 TYR A C 1
ATOM 741 O O . TYR A 1 96 ? -2.076 46.325 50.015 1.00 66.56 96 TYR A O 1
ATOM 749 N N . LYS A 1 97 ? -3.519 45.927 48.351 1.00 67.38 97 LYS A N 1
ATOM 750 C CA . LYS A 1 97 ? -4.011 47.311 48.258 1.00 67.38 97 LYS A CA 1
ATOM 751 C C . LYS A 1 97 ? -4.785 47.765 49.506 1.00 67.38 97 LYS A C 1
ATOM 753 O O . LYS A 1 97 ? -4.672 48.921 49.905 1.00 67.38 97 LYS A O 1
ATOM 758 N N . ASN A 1 98 ? -5.540 46.873 50.141 1.00 67.00 98 ASN A N 1
ATOM 759 C CA . ASN A 1 98 ? -6.331 47.196 51.331 1.00 67.00 98 ASN A CA 1
ATOM 760 C C . ASN A 1 98 ? -5.475 47.253 52.603 1.00 67.00 98 ASN A C 1
ATOM 762 O O . ASN A 1 98 ? -5.684 48.144 53.421 1.00 67.00 98 ASN A O 1
ATOM 766 N N . LEU A 1 99 ? -4.450 46.399 52.731 1.00 62.00 99 LEU A N 1
ATOM 767 C CA . LEU A 1 99 ? -3.470 46.494 53.826 1.00 62.00 99 LEU A CA 1
ATOM 768 C C . LEU A 1 99 ? -2.680 47.813 53.795 1.00 62.00 99 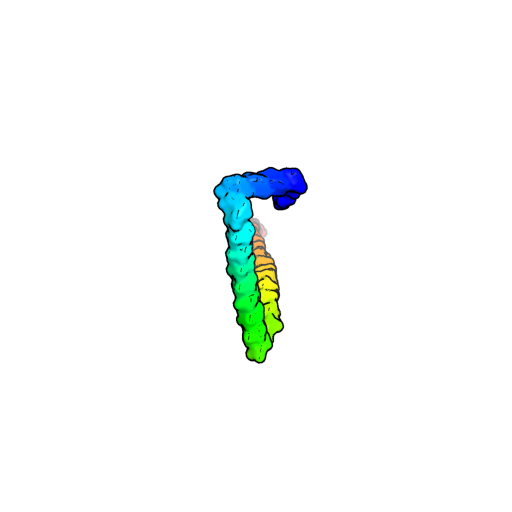LEU A C 1
ATOM 770 O O . LEU A 1 99 ? -2.323 48.348 54.848 1.00 62.00 99 LEU A O 1
ATOM 774 N N . VAL A 1 100 ? -2.431 48.348 52.595 1.00 64.19 100 VAL A N 1
ATOM 775 C CA . VAL A 1 100 ? -1.815 49.670 52.403 1.00 64.19 100 VAL A CA 1
ATOM 776 C C . VAL A 1 100 ? -2.755 50.802 52.841 1.00 64.19 100 VAL A C 1
ATOM 778 O O . VAL A 1 100 ? -2.306 51.764 53.462 1.00 64.19 100 VAL A O 1
ATOM 781 N N . ASN A 1 101 ? -4.060 50.689 52.583 1.00 60.56 101 ASN A N 1
ATOM 782 C CA . ASN A 1 101 ? -5.012 51.763 52.881 1.00 60.56 101 ASN A CA 1
ATOM 783 C C . ASN A 1 101 ? -5.540 51.742 54.328 1.00 60.56 101 ASN A C 1
ATOM 785 O O . ASN A 1 101 ? -5.689 52.806 54.921 1.00 60.56 101 ASN A O 1
ATOM 789 N N . GLU A 1 102 ? -5.766 50.576 54.944 1.00 58.97 102 GLU A N 1
ATOM 790 C CA . GLU A 1 102 ? -6.345 50.499 56.300 1.00 58.97 102 GLU A CA 1
ATOM 791 C C . GLU A 1 102 ? -5.391 51.015 57.396 1.00 58.97 102 GLU A C 1
ATOM 793 O O . GLU A 1 102 ? -5.831 51.589 58.393 1.00 58.97 102 GLU A O 1
ATOM 798 N N . ASN A 1 103 ? -4.072 50.912 57.195 1.00 56.22 103 ASN A N 1
ATOM 799 C CA . ASN A 1 103 ? -3.101 51.547 58.098 1.00 56.22 103 ASN A CA 1
ATOM 800 C C . ASN A 1 103 ? -3.066 53.079 57.973 1.00 56.22 103 ASN A C 1
ATOM 802 O O . ASN A 1 103 ? -2.536 53.740 58.863 1.00 56.22 103 ASN A O 1
ATOM 806 N N . SER A 1 104 ? -3.633 53.644 56.903 1.00 57.28 104 SER A N 1
ATOM 807 C CA . SER A 1 104 ? -3.655 55.092 56.673 1.00 57.28 104 SER A CA 1
ATOM 808 C C . SER A 1 104 ? -4.799 55.791 57.428 1.00 57.28 104 SER A C 1
ATOM 810 O O . SER A 1 104 ? -4.670 56.965 57.752 1.00 57.28 104 SER A O 1
ATOM 812 N N . ASP A 1 105 ? -5.880 55.076 57.773 1.00 55.66 105 ASP A N 1
ATOM 813 C CA . ASP A 1 105 ? -7.101 55.662 58.369 1.00 55.66 105 ASP A CA 1
ATOM 814 C C . ASP A 1 105 ? -7.158 55.535 59.911 1.00 55.66 105 ASP A C 1
ATOM 816 O O . ASP A 1 105 ? -7.796 56.323 60.610 1.00 55.66 105 ASP A O 1
ATOM 820 N N . LYS A 1 106 ? -6.384 54.615 60.516 1.00 53.88 106 LYS A N 1
ATOM 821 C CA . LYS A 1 106 ? -6.230 54.566 61.991 1.00 53.88 106 LYS A CA 1
ATOM 822 C C . LYS A 1 106 ? -5.511 55.789 62.583 1.00 53.88 106 LYS A C 1
ATOM 824 O O . LYS A 1 106 ? -5.480 55.925 63.805 1.00 53.88 106 LYS A O 1
ATOM 829 N N . SER A 1 107 ? -4.967 56.674 61.745 1.00 56.75 107 SER A N 1
ATOM 830 C CA . SER A 1 107 ? -4.319 57.921 62.162 1.00 56.75 107 SER A CA 1
ATOM 831 C C . SER A 1 107 ? -5.293 59.089 62.401 1.00 56.75 107 SER A C 1
ATOM 833 O O . SER A 1 107 ? -4.851 60.096 62.948 1.00 56.75 107 SER A O 1
ATOM 835 N N . GLU A 1 108 ? -6.580 58.997 62.035 1.00 51.97 108 GLU A N 1
ATOM 836 C CA . GLU A 1 108 ? -7.509 60.148 62.101 1.00 51.97 108 GLU A CA 1
ATOM 837 C C . GLU A 1 108 ? -8.528 60.132 63.267 1.00 51.97 108 GLU A C 1
ATOM 839 O O . GLU A 1 108 ? -9.409 60.995 63.313 1.00 51.97 108 GLU A O 1
ATOM 844 N N . LYS A 1 109 ? -8.437 59.226 64.263 1.00 48.47 109 LYS A N 1
ATOM 845 C CA . LYS A 1 109 ? -9.352 59.292 65.435 1.00 48.47 109 LYS A CA 1
ATOM 846 C C . LYS A 1 109 ? -8.842 58.789 66.804 1.00 48.47 109 LYS A C 1
ATOM 848 O O . LYS A 1 109 ? -9.589 58.123 67.523 1.00 48.47 109 LYS A O 1
ATOM 853 N N . ASN A 1 110 ? -7.617 59.154 67.200 1.00 41.59 110 ASN A N 1
ATOM 854 C CA . ASN A 1 110 ? -7.286 59.435 68.613 1.00 41.59 110 ASN A CA 1
ATOM 855 C C . ASN A 1 110 ? -6.754 60.861 68.735 1.00 41.59 110 ASN A C 1
ATOM 857 O O . ASN A 1 110 ? -5.813 61.178 67.978 1.00 41.59 110 ASN A O 1
#

Organism: NCBI:txid1513271

Mean predicted aligned error: 17.1 Å

pLDDT: mean 76.66, std 15.23, range [41.59, 96.38]

InterPro domains:
  IPR003369 Sec-independent protein translocase protein TatA/B/E [PF02416] (3-49)
  IPR018448 Sec-independent protein translocase protein TatB [MF_00237] (1-110)
  IPR018448 Sec-independent protein translocase protein TatB [TIGR01410] (2-74)

Sequence (110 aa):
MLDIGFWELVIIAVLALVVLGPERLPSAARSIAKTVRNLKQTANNLKSELNHELRVSELHQQLKEAEKKGMQGLNDKENSAIKELEEAAAEVNQGYKNLVNENSDKSEKN

Foldseek 3Di:
DPPQDPVNVVVVVVVCCVPQNPVRVVVVVVVVVVVVVVVVVVVVVVVVVCCVPPNVVVVVVVVVVCVVCVVVVCVVVVVVVVVVVVVVVVVVVVVVVVVVVVVVPVVPDD

Solvent-accessible surface area (backbone atoms only — not comparable to full-atom values): 6230 Å² total; per-residue (Å²): 133,83,92,68,51,75,70,55,52,52,53,52,51,52,51,45,32,69,76,61,28,73,77,44,46,62,52,52,53,51,50,54,50,48,51,53,50,49,53,51,48,51,55,49,49,54,50,48,53,40,44,73,78,56,55,54,70,54,59,55,45,48,54,56,46,48,54,46,46,59,60,49,63,46,56,59,52,50,53,50,51,52,49,52,52,51,49,54,54,47,49,56,55,48,52,56,54,46,62,61,50,59,70,63,59,72,73,78,80,124

Secondary structure (DSSP, 8-state):
-----HHHHHHHHHHHHHHH-TTHHHHHHHHHHHHHHHHHHHHHHHHHHHHHHS-HHHHHHHHHHHHHHHHHHHHHHHHHHHHHHHHHHHHHHHHHHHHHHHHHHTTS--

Radius of gyration: 34.18 Å; Cα contacts (8 Å, |Δi|>4): 10; chains: 1; bounding box: 39×71×87 Å